Protein AF-A0A3D5MPE3-F1 (afdb_monomer)

Mean predicted aligned error: 5.68 Å

Sequence (86 aa):
MTDADLIRRLRRIEGQVRGVQRMIEESRGCPEVLVQLAAVREAVNRVGVLIIALHMERCFRDERSDTPEDRMSRAKEAVEMFLKFS

Nearest PDB structures (foldseek):
  5fmn-assembly1_B  TM=9.121E-01  e=2.463E-05  Synechocystis sp. PCC 6803
  7mq3-assembly1_A  TM=7.827E-01  e=4.085E-05  Streptococcus pneumoniae D39
  7mq1-assembly1_B  TM=7.772E-01  e=6.362E-05  Streptococcus pneumoniae D39
  4adz-assembly1_A-2  TM=8.560E-01  e=3.296E-04  Streptomyces lividans
  5lcy-assembly1_C  TM=8.029E-01  e=1.603E-03  Salmonella enterica subsp. enterica serovar Typhimurium

pLDDT: mean 87.83, std 11.34, range [54.84, 98.69]

Foldseek 3Di:
DDPVVLVVLVVVLVVLVVVLVVCVVVVHDPVVSVVSVVVSVVSVLVSLVVVLVVVLVVLVPPPPDDDPVRSVVVNVVSVVVSVVPD

Structure (mmCIF, N/CA/C/O backbone):
data_AF-A0A3D5MPE3-F1
#
_entry.id   AF-A0A3D5MPE3-F1
#
loop_
_atom_site.group_PDB
_atom_site.id
_atom_site.type_symbol
_atom_site.label_atom_id
_atom_site.label_alt_id
_atom_site.label_comp_id
_atom_site.label_asym_id
_atom_site.label_entity_id
_atom_site.label_seq_id
_atom_site.pdbx_PDB_ins_code
_atom_site.Cartn_x
_atom_site.Cartn_y
_atom_site.Cartn_z
_atom_site.occupancy
_atom_site.B_iso_or_equiv
_atom_site.auth_seq_id
_atom_site.auth_comp_id
_atom_site.auth_asym_id
_atom_site.auth_atom_id
_atom_site.pdbx_PDB_model_num
ATOM 1 N N . MET A 1 1 ? 1.652 -5.583 -16.000 1.00 68.81 1 MET A N 1
ATOM 2 C CA . MET A 1 1 ? 1.149 -4.691 -14.929 1.00 68.81 1 MET A CA 1
ATOM 3 C C . MET A 1 1 ? 1.216 -3.278 -15.473 1.00 68.81 1 MET A C 1
ATOM 5 O O . MET A 1 1 ? 2.222 -2.951 -16.084 1.00 68.81 1 MET A O 1
ATOM 9 N N . THR A 1 2 ? 0.165 -2.480 -15.340 1.00 84.06 2 THR A N 1
ATOM 10 C CA . THR A 1 2 ? 0.124 -1.114 -15.894 1.00 84.06 2 THR A CA 1
ATOM 11 C C . THR A 1 2 ? 0.209 -0.069 -14.787 1.00 84.06 2 THR A C 1
ATOM 13 O O . THR A 1 2 ? -0.128 -0.354 -13.637 1.00 84.06 2 THR A O 1
ATOM 16 N N . ASP A 1 3 ? 0.588 1.165 -15.123 1.00 87.69 3 ASP A N 1
ATOM 17 C CA . ASP A 1 3 ? 0.559 2.284 -14.169 1.00 87.69 3 ASP A CA 1
ATOM 18 C C . ASP A 1 3 ? -0.855 2.468 -13.573 1.00 87.69 3 ASP A C 1
ATOM 20 O O . ASP A 1 3 ? -1.016 2.736 -12.382 1.00 87.69 3 ASP A O 1
ATOM 24 N N . ALA A 1 4 ? -1.906 2.191 -14.356 1.00 92.19 4 ALA A N 1
ATOM 25 C CA . ALA A 1 4 ? -3.290 2.184 -13.883 1.00 92.19 4 ALA A CA 1
ATOM 26 C C . ALA A 1 4 ? -3.559 1.125 -12.791 1.00 92.19 4 ALA A C 1
ATOM 28 O O . ALA A 1 4 ? -4.350 1.371 -11.877 1.00 92.19 4 ALA A O 1
ATOM 29 N N . ASP A 1 5 ? -2.901 -0.039 -12.841 1.00 92.31 5 ASP A N 1
ATOM 30 C CA . ASP A 1 5 ? -3.003 -1.066 -11.795 1.00 92.31 5 ASP A CA 1
ATOM 31 C C . ASP A 1 5 ? -2.384 -0.607 -10.475 1.00 92.31 5 ASP A C 1
ATOM 33 O O . ASP A 1 5 ? -2.966 -0.835 -9.410 1.00 92.31 5 ASP A O 1
ATOM 37 N N . LEU A 1 6 ? -1.229 0.062 -10.541 1.00 94.44 6 LEU A N 1
ATOM 38 C CA . LEU A 1 6 ? -0.572 0.635 -9.367 1.00 94.44 6 LEU A CA 1
ATOM 39 C C . LEU A 1 6 ? -1.462 1.694 -8.716 1.00 94.44 6 LEU A C 1
ATOM 41 O O . LEU A 1 6 ? -1.720 1.622 -7.515 1.00 94.44 6 LEU A O 1
ATOM 45 N N . ILE A 1 7 ? -2.023 2.609 -9.514 1.00 96.62 7 ILE A N 1
ATOM 46 C CA . ILE A 1 7 ? -2.952 3.635 -9.023 1.00 96.62 7 ILE A CA 1
ATOM 47 C C . ILE A 1 7 ? -4.188 3.004 -8.373 1.00 96.62 7 ILE A C 1
ATOM 49 O O . ILE A 1 7 ? -4.604 3.431 -7.296 1.00 96.62 7 ILE A O 1
ATOM 53 N N . ARG A 1 8 ? -4.766 1.949 -8.965 1.00 97.38 8 ARG A N 1
ATOM 54 C CA . ARG A 1 8 ? -5.894 1.228 -8.349 1.00 97.38 8 ARG A CA 1
ATOM 55 C C . ARG A 1 8 ? -5.535 0.634 -6.987 1.00 97.38 8 ARG A C 1
ATOM 57 O O . ARG A 1 8 ? -6.361 0.674 -6.076 1.00 97.38 8 ARG A O 1
ATOM 64 N N . ARG A 1 9 ? -4.329 0.085 -6.829 1.00 96.75 9 ARG A N 1
ATOM 65 C CA . ARG A 1 9 ? -3.851 -0.461 -5.547 1.00 96.75 9 ARG A CA 1
ATOM 66 C C . ARG A 1 9 ? -3.618 0.642 -4.517 1.00 96.75 9 ARG A C 1
ATOM 68 O O . ARG A 1 9 ? -4.073 0.499 -3.388 1.00 96.75 9 ARG A O 1
ATOM 75 N N . LEU A 1 10 ? -3.008 1.755 -4.920 1.00 98.00 10 LEU A N 1
ATOM 76 C CA . LEU A 1 10 ? -2.804 2.921 -4.058 1.00 98.00 10 LEU A CA 1
ATOM 77 C C . LEU A 1 10 ? -4.134 3.511 -3.564 1.00 98.00 10 LEU A C 1
ATOM 79 O O . LEU A 1 10 ? -4.280 3.752 -2.372 1.00 98.00 10 LEU A O 1
ATOM 83 N N . ARG A 1 11 ? -5.152 3.622 -4.430 1.00 98.44 11 ARG A N 1
ATOM 84 C CA . ARG A 1 11 ? -6.510 4.048 -4.027 1.00 98.44 11 ARG A CA 1
ATOM 85 C C . ARG A 1 11 ? -7.156 3.112 -3.000 1.00 98.44 11 ARG A C 1
ATOM 87 O O . ARG A 1 11 ? -7.899 3.559 -2.130 1.00 98.44 11 ARG A O 1
ATOM 94 N N . ARG A 1 12 ? -6.893 1.801 -3.083 1.00 98.25 12 ARG A N 1
ATOM 95 C CA . ARG A 1 12 ? -7.358 0.842 -2.063 1.00 98.25 12 ARG A CA 1
ATOM 96 C C . ARG A 1 12 ? -6.648 1.070 -0.730 1.00 98.25 12 ARG A C 1
ATOM 98 O O . ARG A 1 12 ? -7.327 1.114 0.290 1.00 98.25 12 ARG A O 1
ATOM 105 N N . ILE A 1 13 ? -5.329 1.269 -0.750 1.00 98.56 13 ILE A N 1
ATOM 106 C CA . ILE A 1 13 ? -4.526 1.576 0.446 1.00 98.56 13 ILE A CA 1
ATOM 107 C C . ILE A 1 13 ? -5.024 2.861 1.113 1.00 98.56 13 ILE A C 1
ATOM 109 O O . ILE A 1 13 ? -5.258 2.874 2.315 1.00 98.56 13 ILE A O 1
ATOM 113 N N . GLU A 1 14 ? -5.284 3.911 0.336 1.00 98.62 14 GLU A N 1
ATOM 114 C CA . GLU A 1 14 ? -5.880 5.162 0.820 1.00 98.62 14 GLU A CA 1
ATOM 115 C C . GLU A 1 14 ? -7.217 4.916 1.547 1.00 98.62 14 GLU A C 1
ATOM 117 O O . GLU A 1 14 ? -7.466 5.450 2.628 1.00 98.62 14 GLU A O 1
ATOM 122 N N . GLY A 1 15 ? -8.069 4.045 0.993 1.00 98.69 15 GLY A N 1
ATOM 123 C CA . GLY A 1 15 ? -9.303 3.605 1.644 1.00 98.69 15 GLY A CA 1
ATOM 124 C C . GLY A 1 15 ? -9.073 2.855 2.960 1.00 98.69 15 GLY A C 1
ATOM 125 O O . GLY A 1 15 ? -9.812 3.086 3.917 1.00 98.69 15 GLY A O 1
ATOM 126 N N . GLN A 1 16 ? -8.048 2.001 3.030 1.00 98.50 16 GLN A N 1
ATOM 127 C CA . GLN A 1 16 ? -7.676 1.284 4.254 1.00 98.50 16 GLN A CA 1
ATOM 128 C C . GLN A 1 16 ? -7.160 2.241 5.336 1.00 98.50 16 GLN A C 1
ATOM 130 O O . GLN A 1 16 ? -7.589 2.132 6.481 1.00 98.50 16 GLN A O 1
ATOM 135 N N . VAL A 1 17 ? -6.319 3.220 4.977 1.00 98.69 17 VAL A N 1
ATOM 136 C CA . VAL A 1 17 ? -5.823 4.244 5.916 1.00 98.69 17 VAL A CA 1
ATOM 137 C C . VAL A 1 17 ? -6.979 5.071 6.477 1.00 98.69 17 VAL A C 1
ATOM 139 O O . VAL A 1 17 ? -7.071 5.234 7.691 1.00 98.69 17 VAL A O 1
ATOM 142 N N . ARG A 1 18 ? -7.924 5.508 5.631 1.00 98.69 18 ARG A N 1
ATOM 143 C CA . ARG A 1 18 ? -9.164 6.154 6.106 1.00 98.69 18 ARG A CA 1
ATOM 144 C C . ARG A 1 18 ? -9.981 5.257 7.034 1.00 98.69 18 ARG A C 1
ATOM 146 O O . ARG A 1 18 ? -10.611 5.744 7.964 1.00 98.69 18 ARG A O 1
ATOM 153 N N . GLY A 1 19 ? -9.998 3.951 6.773 1.00 98.44 19 GLY A N 1
ATOM 154 C CA . GLY A 1 19 ? -10.613 2.970 7.663 1.00 98.44 19 GLY A CA 1
ATOM 155 C C . GLY A 1 19 ? -9.971 2.981 9.047 1.00 98.44 19 GLY A C 1
ATOM 156 O O . GLY A 1 19 ? -10.684 3.109 10.034 1.00 98.44 19 GLY A O 1
ATOM 157 N N . VAL A 1 20 ? -8.639 2.928 9.111 1.00 98.44 20 VAL A N 1
ATOM 158 C CA . VAL A 1 20 ? -7.878 2.998 10.369 1.00 98.44 20 VAL A CA 1
ATOM 159 C C . VAL A 1 20 ? -8.151 4.302 11.123 1.00 98.44 20 VAL A C 1
ATOM 161 O O . VAL A 1 20 ? -8.372 4.253 12.328 1.00 98.44 20 VAL A O 1
ATOM 164 N N . GLN A 1 21 ? -8.195 5.448 10.431 1.00 98.69 21 GLN A N 1
ATOM 165 C CA . GLN A 1 21 ? -8.542 6.738 11.046 1.00 98.69 21 GLN A CA 1
ATOM 166 C C . GLN A 1 21 ? -9.900 6.672 11.756 1.00 98.69 21 GLN A C 1
ATOM 168 O O . GLN A 1 21 ? -9.973 6.964 12.946 1.00 98.69 21 GLN A O 1
ATOM 173 N N . ARG A 1 22 ? -10.940 6.176 11.070 1.00 98.62 22 ARG A N 1
ATOM 174 C CA . ARG A 1 22 ? -12.270 5.995 11.675 1.00 98.62 22 ARG A CA 1
ATOM 175 C C . ARG A 1 22 ? -12.249 5.054 12.874 1.00 98.62 22 ARG A C 1
ATOM 177 O O . ARG A 1 22 ? -12.877 5.349 13.876 1.00 98.62 22 ARG A O 1
ATOM 184 N N . MET A 1 23 ? -11.501 3.949 12.810 1.00 98.38 23 MET A N 1
ATOM 185 C CA . MET A 1 23 ? -11.392 3.029 13.952 1.00 98.38 23 MET A CA 1
ATOM 186 C C . MET A 1 23 ? -10.810 3.713 15.195 1.00 98.38 23 MET A C 1
ATOM 188 O O . MET A 1 23 ? -11.211 3.385 16.309 1.00 98.38 23 MET A O 1
ATOM 192 N N . ILE A 1 24 ? -9.869 4.643 15.009 1.00 98.19 24 ILE A N 1
ATOM 193 C CA . ILE A 1 24 ? -9.279 5.431 16.097 1.00 98.19 24 ILE A CA 1
ATOM 194 C C . ILE A 1 24 ? -10.291 6.456 16.622 1.00 98.19 24 ILE A C 1
ATOM 196 O O . ILE A 1 24 ? -10.468 6.559 17.832 1.00 98.19 24 ILE A O 1
ATOM 200 N N . GLU A 1 25 ? -10.983 7.174 15.733 1.00 98.44 25 GLU A N 1
ATOM 201 C CA . GLU A 1 25 ? -12.043 8.130 16.099 1.00 98.44 25 GLU A CA 1
ATOM 202 C C . GLU A 1 25 ? -13.184 7.450 16.878 1.00 98.44 25 GLU A C 1
ATOM 204 O O . GLU A 1 25 ? -13.669 7.978 17.875 1.00 98.44 25 GLU A O 1
ATOM 209 N N . GLU A 1 26 ? -13.551 6.232 16.479 1.00 98.06 26 GLU A N 1
ATOM 210 C CA . GLU A 1 26 ? -14.546 5.371 17.130 1.00 98.06 26 GLU A CA 1
ATOM 211 C C . GLU A 1 26 ? -14.016 4.678 18.402 1.00 98.06 26 GLU A C 1
ATOM 213 O O . GLU A 1 26 ? -14.733 3.890 19.017 1.00 98.06 26 GLU A O 1
ATOM 218 N N . SER A 1 27 ? -12.769 4.946 18.811 1.00 96.75 27 SER A N 1
ATOM 219 C CA . SER A 1 27 ? -12.124 4.347 19.991 1.00 96.75 27 SER A CA 1
ATOM 220 C C . SER A 1 27 ? -12.141 2.810 20.001 1.00 96.75 27 SER A C 1
ATOM 222 O O . SER A 1 27 ? -12.309 2.182 21.050 1.00 96.75 27 SER A O 1
ATOM 224 N N . ARG A 1 28 ? -11.961 2.176 18.833 1.00 96.12 28 ARG A N 1
ATOM 225 C CA . ARG A 1 28 ? -11.856 0.712 18.736 1.00 96.12 28 ARG A CA 1
ATOM 226 C C . ARG A 1 28 ? -10.600 0.194 19.432 1.00 96.12 28 ARG A C 1
ATOM 228 O O . ARG A 1 28 ? -9.596 0.891 19.569 1.00 96.12 28 ARG A O 1
ATOM 235 N N . GLY A 1 29 ? -10.650 -1.074 19.837 1.00 96.38 29 GLY A N 1
ATOM 236 C CA . GLY A 1 29 ? -9.565 -1.714 20.572 1.00 96.38 29 GLY A CA 1
ATOM 237 C C . GLY A 1 29 ? -8.237 -1.705 19.810 1.00 96.38 29 GLY A C 1
ATOM 238 O O . GLY A 1 29 ? -8.182 -2.034 18.621 1.00 96.38 29 GLY A O 1
ATOM 239 N N . CYS A 1 30 ? -7.146 -1.406 20.523 1.00 97.25 30 CYS A N 1
ATOM 240 C CA . CYS A 1 30 ? -5.792 -1.375 19.963 1.00 97.25 30 CYS A CA 1
ATOM 241 C C . CYS A 1 30 ? -5.425 -2.631 19.147 1.00 97.25 30 CYS A C 1
ATOM 243 O O . CYS A 1 30 ? -4.851 -2.463 18.072 1.00 97.25 30 CYS A O 1
ATOM 245 N N . PRO A 1 31 ? -5.764 -3.874 19.561 1.00 97.75 31 PRO A N 1
ATOM 246 C CA . PRO A 1 31 ? -5.450 -5.059 18.760 1.00 97.75 31 PRO A CA 1
ATOM 247 C C . PRO A 1 31 ? -6.088 -5.034 17.365 1.00 97.75 31 PRO A C 1
ATOM 249 O O . PRO 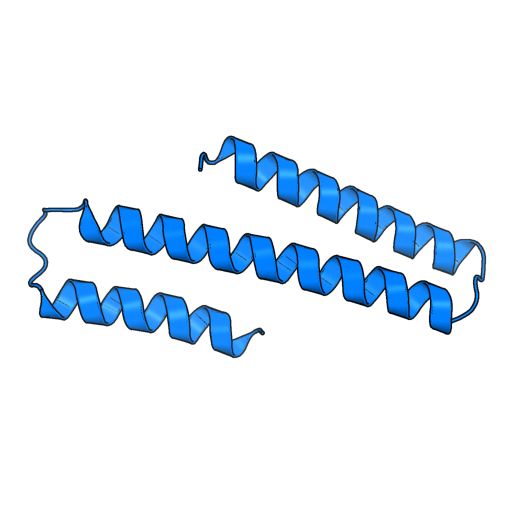A 1 31 ? -5.436 -5.376 16.383 1.00 97.75 31 PRO A O 1
ATOM 252 N N . GLU A 1 32 ? -7.335 -4.576 17.250 1.00 97.06 32 GLU A N 1
ATOM 253 C CA . GLU A 1 32 ? -8.043 -4.499 15.968 1.00 97.06 32 GLU A CA 1
ATOM 254 C C . GLU A 1 32 ? -7.424 -3.441 15.050 1.00 97.06 32 GLU A C 1
ATOM 256 O O . GLU A 1 32 ? -7.242 -3.679 13.853 1.00 97.06 32 GLU A O 1
ATOM 261 N N . VAL A 1 33 ? -7.054 -2.288 15.616 1.00 98.19 33 VAL A N 1
ATOM 262 C CA . VAL A 1 33 ? -6.353 -1.216 14.895 1.00 98.19 33 VAL A CA 1
ATOM 263 C C . VAL A 1 33 ? -4.993 -1.708 14.391 1.00 98.19 33 VAL A C 1
ATOM 265 O O . VAL A 1 33 ? -4.658 -1.495 13.225 1.00 98.19 33 VAL A O 1
ATOM 268 N N . LEU A 1 34 ? -4.232 -2.422 15.227 1.00 98.12 34 LEU A N 1
ATOM 269 C CA . LEU A 1 34 ? -2.931 -2.988 14.857 1.00 98.12 34 LEU A CA 1
ATOM 270 C C . LEU A 1 34 ? -3.043 -4.010 13.719 1.00 98.12 34 LEU A C 1
ATOM 272 O O . LEU A 1 34 ? -2.211 -4.000 12.812 1.00 98.12 34 LEU A O 1
ATOM 276 N N . VAL A 1 35 ? -4.090 -4.842 13.708 1.00 98.38 35 VAL A N 1
ATOM 277 C CA . VAL A 1 35 ? -4.359 -5.774 12.598 1.00 98.38 35 VAL A CA 1
ATOM 278 C C . VAL A 1 35 ? -4.589 -5.020 11.286 1.00 98.38 35 VAL A C 1
ATOM 280 O O . VAL A 1 35 ? -4.030 -5.394 10.252 1.00 98.38 35 VAL A O 1
ATOM 283 N N . GLN 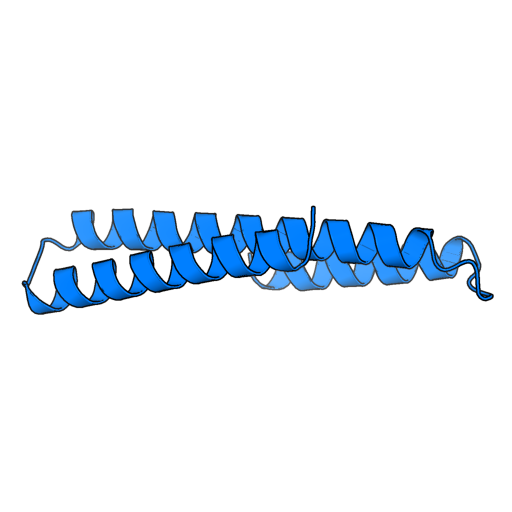A 1 36 ? -5.370 -3.935 11.303 1.00 98.19 36 GLN A N 1
ATOM 284 C CA . GLN A 1 36 ? -5.606 -3.144 10.091 1.00 98.19 36 GLN A CA 1
ATOM 285 C C . GLN A 1 36 ? -4.360 -2.374 9.641 1.00 98.19 36 GLN A C 1
ATOM 287 O O . GLN A 1 36 ? -4.075 -2.327 8.444 1.00 98.19 36 GLN A O 1
ATOM 292 N N . LEU A 1 37 ? -3.568 -1.837 10.572 1.00 97.81 37 LEU A N 1
ATOM 293 C CA . LEU A 1 37 ? -2.277 -1.219 10.257 1.00 97.81 37 LEU A CA 1
ATOM 294 C C . LEU A 1 37 ? -1.301 -2.220 9.624 1.00 97.81 37 LEU A C 1
ATOM 296 O O . LEU A 1 37 ? -0.646 -1.889 8.635 1.00 97.81 37 LEU A O 1
ATOM 300 N N . ALA A 1 38 ? -1.245 -3.456 10.124 1.00 97.69 38 ALA A N 1
ATOM 301 C CA . ALA A 1 38 ? -0.449 -4.515 9.509 1.00 97.69 38 ALA A CA 1
ATOM 302 C C . ALA A 1 38 ? -0.923 -4.814 8.075 1.00 97.69 38 ALA A C 1
ATOM 304 O O . ALA A 1 38 ? -0.106 -4.927 7.162 1.00 97.69 38 ALA A O 1
ATOM 305 N N . ALA A 1 39 ? -2.239 -4.854 7.841 1.00 97.69 39 ALA A N 1
ATOM 306 C CA . ALA A 1 39 ? -2.795 -5.037 6.500 1.00 97.69 39 ALA A CA 1
ATOM 307 C C . ALA A 1 39 ? -2.428 -3.888 5.539 1.00 97.69 39 ALA A C 1
ATOM 309 O O . ALA A 1 39 ? -2.138 -4.146 4.366 1.00 97.69 39 ALA A O 1
ATOM 310 N N . VAL A 1 40 ? -2.407 -2.641 6.028 1.00 98.12 40 VAL A N 1
ATOM 311 C CA . VAL A 1 40 ? -1.940 -1.467 5.270 1.00 98.12 40 VAL A CA 1
ATOM 312 C C . VAL A 1 40 ? -0.461 -1.610 4.917 1.00 98.12 40 VAL A C 1
ATOM 314 O O . VAL A 1 40 ? -0.115 -1.485 3.742 1.00 98.12 40 VAL A O 1
ATOM 317 N N . ARG A 1 41 ? 0.401 -1.927 5.895 1.00 96.19 41 ARG A N 1
ATOM 318 C CA . ARG A 1 41 ? 1.845 -2.130 5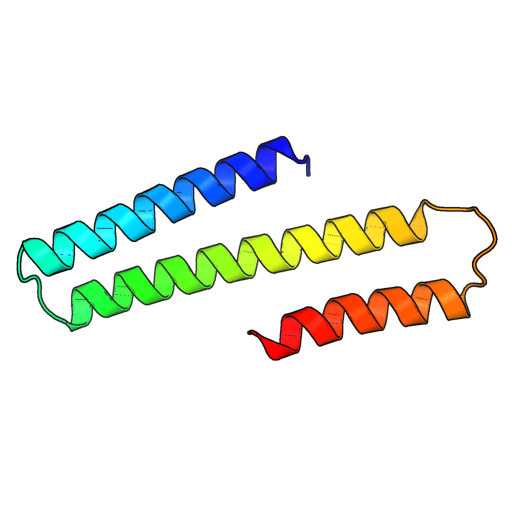.671 1.00 96.19 41 ARG A CA 1
ATOM 319 C C . ARG A 1 41 ? 2.092 -3.176 4.587 1.00 96.19 41 ARG A C 1
ATOM 321 O O . ARG A 1 41 ? 2.801 -2.913 3.621 1.00 96.19 41 ARG A O 1
ATOM 328 N N . GLU A 1 42 ? 1.436 -4.327 4.687 1.00 96.50 42 GLU A N 1
ATOM 329 C CA . GLU A 1 42 ? 1.561 -5.398 3.696 1.00 96.50 42 GLU A CA 1
ATOM 330 C C . GLU A 1 42 ? 1.070 -4.984 2.301 1.00 96.50 42 GLU A C 1
ATOM 332 O O . GLU A 1 42 ? 1.643 -5.367 1.277 1.00 96.50 42 GLU A O 1
ATOM 337 N N . ALA A 1 43 ? -0.002 -4.192 2.220 1.00 96.50 43 ALA A N 1
ATOM 338 C CA . ALA A 1 43 ? -0.487 -3.672 0.947 1.00 96.50 43 ALA A CA 1
ATOM 339 C C . ALA A 1 43 ? 0.509 -2.688 0.307 1.00 96.50 43 ALA A C 1
ATOM 341 O O . ALA A 1 43 ? 0.746 -2.781 -0.901 1.00 96.50 43 ALA A O 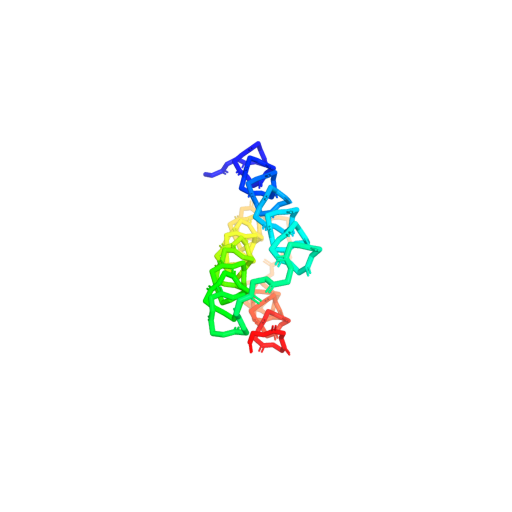1
ATOM 342 N N . VAL A 1 44 ? 1.121 -1.807 1.104 1.00 95.62 44 VAL A N 1
ATOM 343 C CA . VAL A 1 44 ? 2.173 -0.877 0.661 1.00 95.62 44 VAL A CA 1
ATOM 344 C C . VAL A 1 44 ? 3.405 -1.639 0.177 1.00 95.62 44 VAL A C 1
ATOM 346 O O . VAL A 1 44 ? 3.848 -1.407 -0.948 1.00 95.62 44 VAL A O 1
ATOM 349 N N . ASN A 1 45 ? 3.891 -2.613 0.953 1.00 93.12 45 ASN A N 1
ATOM 350 C CA . ASN A 1 45 ? 5.038 -3.448 0.583 1.00 93.12 45 ASN A CA 1
ATOM 351 C C . ASN A 1 45 ? 4.818 -4.131 -0.770 1.00 93.12 45 ASN A C 1
ATOM 353 O O . ASN A 1 45 ? 5.672 -4.074 -1.655 1.00 93.12 45 ASN A O 1
ATOM 357 N N . ARG A 1 46 ? 3.626 -4.703 -0.987 1.00 92.94 46 ARG A N 1
ATOM 358 C CA . ARG A 1 46 ? 3.263 -5.310 -2.275 1.00 92.94 46 ARG A CA 1
ATOM 359 C C . ARG A 1 46 ? 3.297 -4.317 -3.434 1.00 92.94 46 ARG A C 1
ATOM 361 O O . ARG A 1 46 ? 3.694 -4.698 -4.529 1.00 92.94 46 ARG A O 1
ATOM 368 N N . VAL A 1 47 ? 2.866 -3.071 -3.236 1.00 94.31 47 VAL A N 1
ATOM 369 C CA . VAL A 1 47 ? 2.962 -2.040 -4.284 1.00 94.31 47 VAL A CA 1
ATOM 370 C C . VAL A 1 47 ? 4.422 -1.688 -4.567 1.00 94.31 47 VAL A C 1
ATOM 372 O O . VAL A 1 47 ? 4.791 -1.609 -5.736 1.00 94.31 47 VAL A O 1
ATOM 375 N N . GLY A 1 48 ? 5.258 -1.554 -3.535 1.00 91.38 48 GLY A N 1
ATOM 376 C CA . GLY A 1 48 ? 6.688 -1.289 -3.702 1.00 91.38 48 GLY A CA 1
ATOM 377 C C . GLY A 1 48 ? 7.406 -2.376 -4.506 1.00 91.38 48 GLY A C 1
ATOM 378 O O . GLY A 1 48 ? 8.072 -2.057 -5.489 1.00 91.38 48 GLY A O 1
ATOM 379 N N . VAL A 1 49 ? 7.169 -3.657 -4.197 1.00 89.50 49 VAL A N 1
ATOM 380 C CA . VAL A 1 49 ? 7.710 -4.789 -4.980 1.00 89.50 49 VAL A CA 1
ATOM 381 C C . VAL A 1 49 ? 7.305 -4.704 -6.454 1.00 89.50 49 VAL A C 1
ATOM 383 O O . VAL A 1 49 ? 8.125 -4.928 -7.343 1.00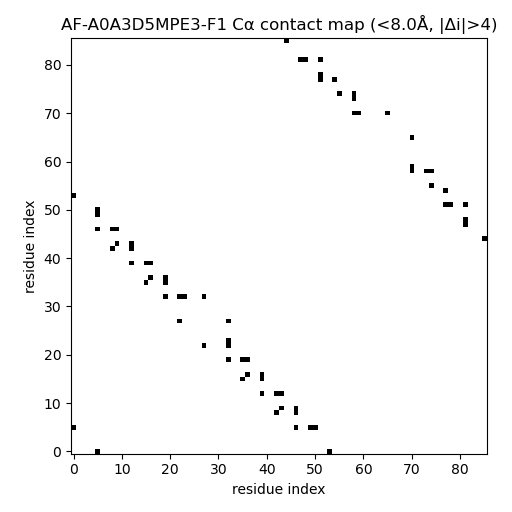 89.50 49 VAL A O 1
ATOM 386 N N . LEU A 1 50 ? 6.048 -4.352 -6.740 1.00 90.31 50 LEU A N 1
ATOM 387 C CA . LEU A 1 50 ? 5.572 -4.217 -8.119 1.00 90.31 50 LEU A CA 1
ATOM 388 C C . LEU A 1 50 ? 6.233 -3.053 -8.864 1.00 90.31 50 LEU A C 1
ATOM 390 O O . LEU A 1 50 ? 6.515 -3.183 -10.053 1.00 90.31 50 LEU A O 1
ATOM 394 N N . ILE A 1 51 ? 6.483 -1.933 -8.184 1.00 89.31 51 ILE A N 1
ATOM 395 C CA . ILE A 1 51 ? 7.186 -0.785 -8.768 1.00 89.31 51 ILE A CA 1
ATOM 396 C C . ILE A 1 51 ? 8.628 -1.163 -9.115 1.00 89.31 51 ILE A C 1
ATOM 398 O O . ILE A 1 51 ? 9.088 -0.830 -10.205 1.00 89.31 51 ILE A O 1
ATOM 402 N N . ILE A 1 52 ? 9.319 -1.904 -8.246 1.00 86.69 52 ILE A N 1
ATOM 403 C CA . ILE A 1 52 ? 10.680 -2.393 -8.520 1.00 86.69 52 ILE A CA 1
ATOM 404 C C . ILE A 1 52 ? 10.680 -3.332 -9.716 1.00 86.69 52 ILE A C 1
ATOM 406 O O . ILE A 1 52 ? 11.489 -3.153 -10.617 1.00 86.69 52 ILE A O 1
ATOM 410 N N . ALA A 1 53 ? 9.752 -4.290 -9.766 1.00 84.69 53 ALA A N 1
ATOM 411 C CA . ALA A 1 53 ? 9.648 -5.210 -10.895 1.00 84.69 53 ALA A CA 1
ATOM 412 C C . ALA A 1 53 ? 9.448 -4.456 -12.223 1.00 84.69 53 ALA A C 1
ATOM 414 O O . ALA A 1 53 ? 10.102 -4.768 -13.215 1.00 84.69 53 ALA A O 1
ATOM 415 N N . LEU A 1 54 ? 8.603 -3.418 -12.226 1.00 84.75 54 LEU A N 1
ATOM 416 C CA . LEU A 1 54 ? 8.404 -2.545 -13.387 1.00 84.75 54 LEU A CA 1
ATOM 417 C C . LEU A 1 54 ? 9.651 -1.721 -13.726 1.00 84.75 54 LEU A C 1
ATOM 419 O O . LEU A 1 54 ? 9.954 -1.535 -14.903 1.00 84.75 54 LEU A O 1
ATOM 423 N N . HIS A 1 55 ? 10.374 -1.224 -12.723 1.00 80.81 55 HIS A N 1
ATOM 424 C CA . HIS A 1 55 ? 11.629 -0.506 -12.929 1.00 80.81 55 HIS A CA 1
ATOM 425 C C . HIS A 1 55 ? 12.692 -1.419 -13.550 1.00 80.81 55 HIS A C 1
ATOM 427 O O . HIS A 1 55 ? 13.280 -1.057 -14.562 1.00 80.81 55 HIS A O 1
ATOM 433 N N . MET A 1 56 ? 12.856 -2.634 -13.021 1.00 79.44 56 MET A N 1
ATOM 434 C CA . MET A 1 56 ? 13.752 -3.651 -13.574 1.00 79.44 56 MET A CA 1
ATOM 435 C C . MET A 1 56 ? 13.375 -3.989 -15.021 1.00 79.44 56 MET A C 1
ATOM 437 O O . MET A 1 56 ? 14.233 -3.946 -15.896 1.00 79.44 56 MET A O 1
ATOM 441 N N . GLU A 1 57 ? 12.095 -4.248 -15.310 1.00 80.94 57 GLU A N 1
ATOM 442 C CA . GLU A 1 57 ? 11.610 -4.516 -16.674 1.00 80.94 57 GLU A CA 1
ATOM 443 C C . GLU A 1 57 ? 11.943 -3.366 -17.643 1.00 80.94 57 GLU A C 1
ATOM 445 O O . GLU A 1 57 ? 12.348 -3.614 -18.779 1.00 80.94 57 GLU A O 1
ATOM 450 N N . ARG A 1 58 ? 11.814 -2.108 -17.198 1.00 79.75 58 ARG A N 1
ATOM 451 C CA . ARG A 1 58 ? 12.180 -0.922 -17.990 1.00 79.75 58 ARG A CA 1
ATOM 452 C C . ARG A 1 58 ? 13.694 -0.814 -18.189 1.00 79.75 58 ARG A C 1
ATOM 454 O O . ARG A 1 58 ? 14.113 -0.617 -19.322 1.00 79.75 58 ARG A O 1
ATOM 461 N N . CYS A 1 59 ? 14.503 -1.015 -17.146 1.00 75.12 59 CYS A N 1
ATOM 462 C CA . CYS A 1 59 ? 15.967 -1.028 -17.247 1.00 75.12 59 CYS A CA 1
ATOM 463 C C . CYS A 1 59 ? 16.484 -2.117 -18.196 1.00 75.12 59 CYS A C 1
ATOM 465 O O . CYS A 1 59 ? 17.448 -1.894 -18.918 1.00 75.12 59 CYS A O 1
ATOM 467 N N . PHE A 1 60 ? 15.849 -3.291 -18.229 1.00 71.50 60 PHE A N 1
ATOM 468 C CA . PHE A 1 60 ? 16.247 -4.359 -19.148 1.00 71.50 60 PHE A CA 1
ATOM 469 C C . PHE A 1 60 ? 15.805 -4.108 -20.594 1.00 71.50 60 PHE A C 1
ATOM 471 O O . PHE A 1 60 ? 16.485 -4.564 -21.510 1.00 71.50 60 PHE A O 1
ATOM 478 N N . ARG A 1 61 ? 14.700 -3.383 -20.808 1.00 74.56 61 ARG A N 1
ATOM 479 C CA . ARG A 1 61 ? 14.218 -2.998 -22.146 1.00 74.56 61 ARG A CA 1
ATOM 480 C C . ARG A 1 61 ? 14.927 -1.786 -22.735 1.00 74.56 61 ARG A C 1
ATOM 482 O O . ARG A 1 61 ? 14.857 -1.594 -23.946 1.00 74.56 61 ARG A O 1
ATOM 489 N N . ASP A 1 62 ? 15.566 -0.964 -21.911 1.00 68.12 62 ASP A N 1
ATOM 490 C CA . ASP A 1 62 ? 16.343 0.165 -22.405 1.00 68.12 62 ASP A CA 1
ATOM 491 C C . ASP A 1 62 ? 17.661 -0.354 -23.002 1.00 68.12 62 ASP A C 1
ATOM 493 O O . ASP A 1 62 ? 18.612 -0.701 -22.306 1.00 68.12 62 ASP A O 1
ATOM 497 N N . GLU A 1 63 ? 17.688 -0.500 -24.328 1.00 61.25 63 GLU A N 1
ATOM 498 C CA . GLU A 1 63 ? 18.865 -0.944 -25.088 1.00 61.25 63 GLU A CA 1
ATOM 499 C C . GLU A 1 63 ? 19.877 0.181 -25.334 1.00 61.25 63 GLU A C 1
ATOM 501 O O . GLU A 1 63 ? 20.914 -0.027 -25.969 1.00 61.25 63 GLU A O 1
ATOM 506 N N . ARG A 1 64 ? 19.601 1.388 -24.830 1.00 60.59 64 ARG A N 1
ATOM 507 C CA . ARG A 1 64 ? 20.456 2.551 -25.032 1.00 60.59 64 ARG A CA 1
ATOM 508 C C . ARG A 1 64 ? 21.689 2.452 -24.130 1.00 60.59 64 ARG A C 1
ATOM 510 O O . ARG A 1 64 ? 21.687 2.887 -22.987 1.00 60.59 64 ARG A O 1
ATOM 517 N N . SER A 1 65 ? 22.763 1.903 -24.694 1.00 54.84 65 SER A N 1
ATOM 518 C CA . SER A 1 65 ? 24.172 2.092 -24.294 1.00 54.84 65 SER A CA 1
ATOM 519 C C . SER A 1 65 ? 24.649 1.605 -22.915 1.00 54.84 65 SER A C 1
ATOM 521 O O . SER A 1 65 ? 25.829 1.772 -22.629 1.00 54.84 65 SER A O 1
ATOM 523 N N . ASP A 1 66 ? 23.817 0.964 -22.096 1.00 68.62 66 ASP A N 1
ATOM 524 C CA . ASP A 1 66 ? 24.271 0.390 -20.821 1.00 68.62 66 ASP A CA 1
ATOM 525 C C . ASP A 1 66 ? 24.850 -1.024 -21.018 1.00 68.62 66 ASP A C 1
ATOM 527 O O . ASP A 1 66 ? 24.196 -1.904 -21.605 1.00 68.62 66 ASP A O 1
ATOM 531 N N . THR A 1 67 ? 26.060 -1.251 -20.492 1.00 80.81 67 THR A N 1
ATOM 532 C CA . THR A 1 67 ? 26.674 -2.586 -20.420 1.00 80.81 67 THR A CA 1
ATOM 533 C C . THR A 1 67 ? 25.838 -3.518 -19.525 1.00 80.81 67 THR A C 1
ATOM 535 O O . THR A 1 67 ? 25.046 -3.045 -18.699 1.00 80.81 67 THR A O 1
ATOM 538 N N . PRO A 1 68 ? 25.961 -4.853 -19.656 1.00 78.19 68 PRO A N 1
ATOM 539 C CA . PRO A 1 68 ? 25.315 -5.789 -18.731 1.00 78.19 68 PRO A CA 1
ATOM 540 C C . PRO A 1 68 ? 25.607 -5.473 -17.253 1.00 78.19 68 PRO A C 1
ATOM 542 O O . PRO A 1 68 ? 24.718 -5.602 -16.407 1.00 78.19 68 PRO A O 1
ATOM 545 N N . GLU A 1 69 ? 26.820 -5.007 -16.955 1.00 82.12 69 GLU A N 1
ATOM 546 C CA . GLU A 1 69 ? 27.260 -4.575 -15.631 1.00 82.12 69 GLU A CA 1
ATOM 547 C C . GLU A 1 69 ? 26.487 -3.344 -15.129 1.00 82.12 69 GLU A C 1
ATOM 549 O O . GLU A 1 69 ? 26.000 -3.350 -13.995 1.00 82.12 69 GLU A O 1
ATOM 554 N N . ASP A 1 70 ? 26.293 -2.326 -15.974 1.00 81.81 70 ASP A N 1
ATOM 555 C CA . ASP A 1 70 ? 25.543 -1.110 -15.619 1.00 81.81 70 ASP A CA 1
ATOM 556 C C . ASP A 1 70 ? 24.075 -1.423 -15.293 1.00 81.81 70 ASP A C 1
ATOM 558 O O . ASP A 1 70 ? 23.516 -0.930 -14.305 1.00 81.81 70 ASP A O 1
ATOM 562 N N . ARG A 1 71 ? 23.453 -2.307 -16.085 1.00 78.06 71 ARG A N 1
ATOM 563 C CA . ARG A 1 71 ? 22.070 -2.759 -15.856 1.00 78.06 71 ARG A CA 1
ATOM 564 C C . ARG A 1 71 ? 21.938 -3.513 -14.536 1.00 78.06 71 ARG A C 1
ATOM 566 O O . ARG A 1 71 ? 20.977 -3.294 -13.796 1.00 78.06 71 ARG A O 1
ATOM 573 N N . MET A 1 72 ? 22.906 -4.377 -14.226 1.00 80.12 72 MET A N 1
ATOM 574 C CA . MET A 1 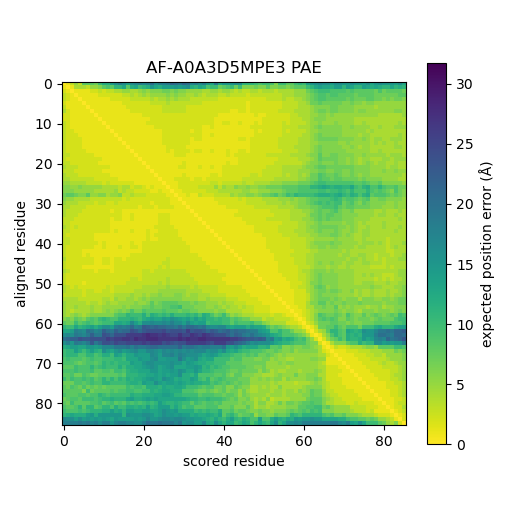72 ? 22.943 -5.119 -12.966 1.00 80.12 72 MET A CA 1
ATOM 575 C C . MET A 1 72 ? 23.130 -4.185 -11.763 1.00 80.12 72 MET A C 1
ATOM 577 O O . MET A 1 72 ? 22.456 -4.358 -10.746 1.00 80.12 72 MET A O 1
ATO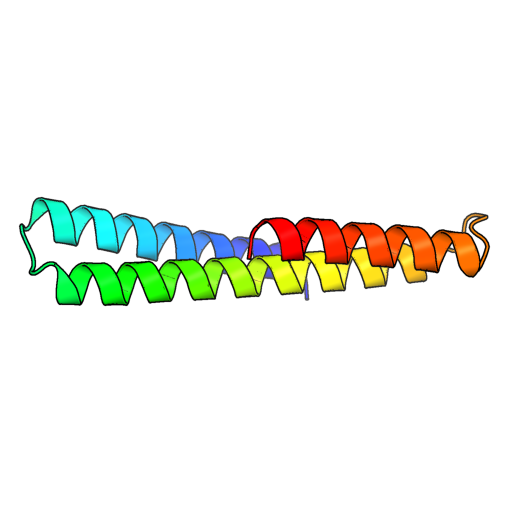M 581 N N . SER A 1 73 ? 23.989 -3.168 -11.883 1.00 83.56 73 SER A N 1
ATOM 582 C CA . SER A 1 73 ? 24.216 -2.177 -10.825 1.00 83.56 73 SER A CA 1
ATOM 583 C C . SER A 1 73 ? 22.938 -1.402 -10.489 1.00 83.56 73 SER A C 1
ATOM 585 O O . SER A 1 73 ? 22.518 -1.376 -9.332 1.00 83.56 73 SER A O 1
ATOM 587 N N . ARG A 1 74 ? 22.238 -0.864 -11.499 1.00 77.56 74 ARG A N 1
ATOM 588 C CA . ARG A 1 74 ? 20.967 -0.140 -11.289 1.00 77.56 74 ARG A CA 1
ATOM 589 C C . ARG A 1 74 ? 19.864 -1.032 -10.719 1.00 77.56 74 ARG A C 1
ATOM 591 O O . ARG A 1 74 ? 19.108 -0.609 -9.845 1.00 77.56 74 ARG A O 1
ATOM 598 N N . ALA A 1 75 ? 19.779 -2.285 -11.173 1.00 79.19 75 ALA A N 1
ATOM 599 C CA . ALA A 1 75 ? 18.836 -3.251 -10.614 1.00 79.19 75 ALA A CA 1
ATOM 600 C C . ALA A 1 75 ? 19.110 -3.513 -9.122 1.00 79.19 75 ALA A C 1
ATOM 602 O O . ALA A 1 75 ? 18.175 -3.557 -8.319 1.00 79.19 75 ALA A O 1
ATOM 603 N N . LYS A 1 76 ? 20.386 -3.641 -8.741 1.00 82.31 76 LYS A N 1
ATOM 604 C CA . LYS A 1 76 ? 20.806 -3.819 -7.348 1.00 82.31 76 LYS A CA 1
ATOM 605 C C . LYS A 1 76 ? 20.462 -2.600 -6.488 1.00 82.31 76 LYS A C 1
ATOM 607 O O . LYS A 1 76 ? 19.886 -2.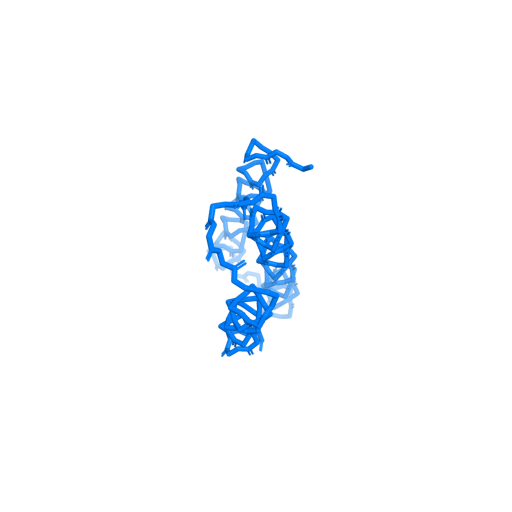778 -5.418 1.00 82.31 76 LYS A O 1
ATOM 612 N N . GLU A 1 77 ? 20.724 -1.385 -6.970 1.00 83.06 77 GLU A N 1
ATOM 613 C CA . GLU A 1 77 ? 20.361 -0.141 -6.271 1.00 83.06 77 GLU A CA 1
ATOM 614 C C . GLU A 1 77 ? 18.853 -0.043 -6.002 1.00 83.06 77 GLU A C 1
ATOM 616 O O . GLU A 1 77 ? 18.439 0.297 -4.892 1.00 83.06 77 GLU A O 1
ATOM 621 N N . ALA A 1 78 ? 18.015 -0.392 -6.985 1.00 78.31 78 ALA A N 1
ATOM 622 C CA . ALA A 1 78 ? 16.561 -0.366 -6.829 1.00 78.31 78 ALA A CA 1
ATOM 623 C C . ALA A 1 78 ? 16.063 -1.349 -5.752 1.00 78.31 78 ALA A C 1
ATOM 625 O O . ALA A 1 78 ? 15.158 -1.023 -4.978 1.00 78.31 78 ALA A O 1
ATOM 626 N N . VAL A 1 79 ? 16.668 -2.539 -5.674 1.00 82.75 79 VAL A N 1
ATOM 627 C CA . VAL A 1 79 ? 16.357 -3.540 -4.642 1.00 82.75 79 VAL A CA 1
ATOM 628 C C . VAL A 1 79 ? 16.851 -3.083 -3.268 1.00 82.75 79 VAL A C 1
ATOM 630 O O . VAL A 1 79 ? 16.090 -3.135 -2.302 1.00 82.75 79 VAL A O 1
ATOM 633 N N . GLU A 1 80 ? 18.088 -2.594 -3.164 1.00 84.50 80 GLU A N 1
ATOM 634 C CA . GLU A 1 80 ? 18.651 -2.087 -1.905 1.00 84.50 80 GLU A CA 1
ATOM 635 C C . GLU A 1 80 ? 17.853 -0.904 -1.351 1.00 84.50 80 GLU A C 1
ATOM 637 O O . GLU A 1 80 ? 17.600 -0.832 -0.145 1.00 84.50 80 GLU A O 1
ATOM 642 N N . MET A 1 81 ? 17.411 0.003 -2.225 1.00 78.81 81 MET A N 1
ATOM 643 C CA . MET A 1 81 ? 16.553 1.118 -1.843 1.00 78.81 81 MET A CA 1
ATOM 644 C C . MET A 1 81 ? 15.259 0.623 -1.194 1.00 78.81 81 MET A C 1
ATOM 646 O O . MET A 1 81 ? 14.844 1.182 -0.187 1.00 78.81 81 MET A O 1
ATOM 650 N N . PHE A 1 82 ? 14.634 -0.433 -1.713 1.00 78.31 82 PHE A N 1
ATOM 651 C CA . PHE A 1 82 ? 13.403 -0.974 -1.136 1.00 78.31 82 PHE A CA 1
ATOM 652 C C . PHE A 1 82 ? 13.627 -1.712 0.185 1.00 78.31 82 PHE A C 1
ATOM 654 O O . PHE A 1 82 ? 12.873 -1.513 1.140 1.00 78.31 82 PHE A O 1
ATOM 661 N N . LEU A 1 83 ? 14.685 -2.523 0.264 1.00 79.19 83 LEU A N 1
ATOM 662 C CA . LEU A 1 83 ? 15.022 -3.268 1.478 1.00 79.19 83 LEU A CA 1
ATOM 663 C C . LEU A 1 83 ? 15.340 -2.345 2.663 1.00 79.19 83 LEU A C 1
ATOM 665 O O . LEU A 1 83 ? 15.070 -2.716 3.800 1.00 79.19 83 LEU A O 1
ATOM 669 N N . LYS A 1 84 ? 15.841 -1.125 2.421 1.00 75.44 84 LYS A N 1
ATOM 670 C CA . LYS A 1 84 ? 16.058 -0.117 3.476 1.00 75.44 84 LYS A CA 1
ATOM 671 C C . LYS A 1 84 ? 14.782 0.343 4.189 1.00 75.44 84 LYS A C 1
ATOM 673 O O . LYS A 1 84 ? 14.883 0.848 5.303 1.00 75.44 84 LYS A O 1
ATOM 678 N N . PHE A 1 85 ? 13.615 0.208 3.563 1.00 62.75 85 PHE A N 1
ATOM 679 C CA . PHE A 1 85 ? 12.342 0.719 4.088 1.00 62.75 85 PHE A CA 1
ATOM 680 C C . PHE A 1 85 ? 11.310 -0.386 4.380 1.00 62.75 85 PHE A C 1
ATOM 682 O O . PHE A 1 85 ? 10.153 -0.069 4.659 1.00 62.75 85 PHE A O 1
ATOM 689 N N . SER A 1 86 ? 11.718 -1.659 4.295 1.00 59.88 86 SER A N 1
ATOM 690 C CA . SER A 1 86 ? 10.866 -2.849 4.470 1.00 59.88 86 SER A CA 1
A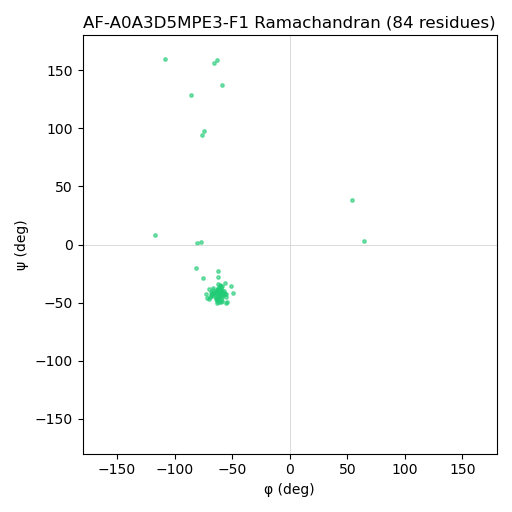TOM 691 C C . SER A 1 86 ? 10.807 -3.338 5.918 1.00 59.88 86 SER A C 1
ATOM 693 O O . SER A 1 86 ? 11.881 -3.441 6.543 1.00 59.88 86 SER A O 1
#

Secondary structure (DSSP, 8-state):
--HHHHHHHHHHHHHHHHHHHHHHHTT--HHHHHHHHHHHHHHHHHHHHHHHHHHHHHHHH--SS--HHHHHHHHHHHHHHHHTT-

Solvent-accessible surface area (backbone atoms only — not comparable to full-atom values): 4954 Å² total; per-residue (Å²): 138,52,75,68,55,54,52,55,51,51,54,50,47,54,52,49,53,55,48,50,51,50,39,58,77,69,66,53,59,67,70,62,53,51,53,53,52,51,53,44,52,54,53,51,52,54,50,52,55,51,51,46,53,52,49,44,54,49,56,72,66,53,79,78,86,64,51,77,66,54,48,50,49,55,47,50,50,54,51,53,60,50,61,75,76,108

Radius of gyration: 17.48 Å; Cα contacts (8 Å, |Δi|>4): 36; chains: 1; bounding box: 42×14×46 Å